Protein AF-A0A3D4EUH0-F1 (afdb_monomer_lite)

Structure (mmCIF, N/CA/C/O backbone):
data_AF-A0A3D4EUH0-F1
#
_entry.id   AF-A0A3D4EUH0-F1
#
loop_
_atom_site.group_PDB
_atom_site.id
_atom_site.type_symbol
_atom_site.label_atom_id
_atom_site.label_alt_id
_atom_site.label_comp_id
_atom_site.label_asym_id
_atom_site.label_entity_id
_atom_site.label_seq_id
_atom_site.pdbx_PDB_ins_code
_atom_site.Cartn_x
_atom_site.Cartn_y
_atom_site.Cartn_z
_atom_site.occupancy
_atom_site.B_iso_or_equiv
_atom_site.auth_seq_id
_atom_site.auth_comp_id
_atom_site.auth_asym_id
_atom_site.auth_atom_id
_atom_site.pdbx_PDB_model_num
ATOM 1 N N . THR A 1 1 ? -15.110 -9.694 -3.179 1.00 87.88 1 THR A N 1
ATOM 2 C CA . THR A 1 1 ? -14.947 -8.332 -3.729 1.00 87.88 1 THR A CA 1
ATOM 3 C C . THR A 1 1 ? -13.469 -8.007 -3.799 1.00 87.88 1 THR A C 1
ATOM 5 O O . THR A 1 1 ? -12.735 -8.527 -2.966 1.00 87.88 1 THR A O 1
ATOM 8 N N . ILE A 1 2 ? -13.030 -7.196 -4.761 1.00 92.12 2 ILE A N 1
ATOM 9 C CA . ILE A 1 2 ? -11.655 -6.667 -4.806 1.00 92.12 2 ILE A CA 1
ATOM 10 C C . ILE A 1 2 ? -11.620 -5.387 -3.966 1.00 92.12 2 ILE A C 1
ATOM 12 O O . ILE A 1 2 ? -12.478 -4.528 -4.152 1.00 92.12 2 ILE A O 1
ATOM 16 N N . LEU A 1 3 ? -10.668 -5.272 -3.033 1.00 95.12 3 LEU A N 1
ATOM 17 C CA . LEU A 1 3 ? -10.527 -4.076 -2.188 1.00 95.12 3 LEU A CA 1
ATOM 18 C C . LEU A 1 3 ? -9.544 -3.049 -2.768 1.00 95.12 3 LEU A C 1
ATOM 20 O O . LEU A 1 3 ? -9.769 -1.850 -2.635 1.00 95.12 3 LEU A O 1
ATOM 24 N N . ALA A 1 4 ? -8.470 -3.522 -3.402 1.00 95.75 4 ALA A N 1
ATOM 25 C CA . ALA A 1 4 ? -7.510 -2.731 -4.163 1.00 95.75 4 ALA A CA 1
ATOM 26 C C . ALA A 1 4 ? -6.751 -3.658 -5.126 1.00 95.75 4 ALA A C 1
ATOM 28 O O . ALA A 1 4 ? -6.362 -4.757 -4.736 1.00 95.75 4 ALA A O 1
ATOM 29 N N . ASP A 1 5 ? -6.533 -3.218 -6.364 1.00 93.94 5 ASP A N 1
ATOM 30 C CA . ASP A 1 5 ? -5.770 -3.942 -7.394 1.00 93.94 5 ASP A CA 1
ATOM 31 C C . ASP A 1 5 ? -4.602 -3.117 -7.963 1.00 93.94 5 ASP A C 1
ATOM 33 O O . ASP A 1 5 ? -3.633 -3.678 -8.482 1.00 93.94 5 ASP A O 1
ATOM 37 N N . LYS A 1 6 ? -4.678 -1.784 -7.855 1.00 96.06 6 LYS A N 1
A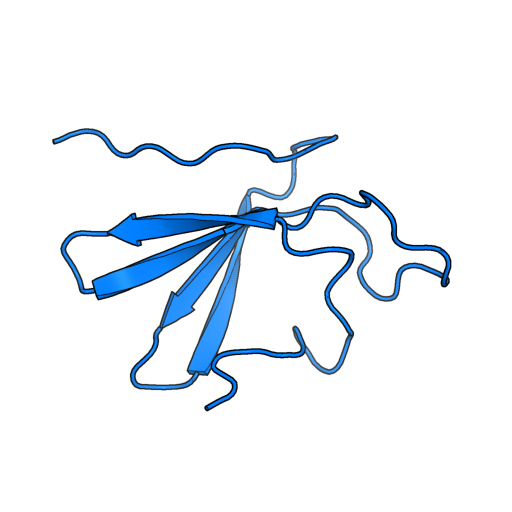TOM 38 C CA . LYS A 1 6 ? -3.689 -0.838 -8.377 1.00 96.06 6 LYS A CA 1
ATOM 39 C C . LYS A 1 6 ? -3.444 0.335 -7.431 1.00 96.06 6 LYS A C 1
ATOM 41 O O . LYS A 1 6 ? -4.334 0.782 -6.710 1.00 96.06 6 LYS A O 1
ATOM 46 N N . PHE A 1 7 ? -2.251 0.911 -7.530 1.00 97.12 7 PHE A N 1
ATOM 47 C CA . PHE A 1 7 ? -1.878 2.184 -6.926 1.00 97.12 7 PHE A CA 1
ATOM 48 C C . PHE A 1 7 ? -1.551 3.199 -8.022 1.00 97.12 7 PHE A C 1
ATOM 50 O O . PHE A 1 7 ? -0.651 2.985 -8.831 1.00 97.12 7 PHE A O 1
ATOM 57 N N . ASN A 1 8 ? -2.289 4.314 -8.074 1.00 95.56 8 ASN A N 1
ATOM 58 C CA . ASN A 1 8 ? -2.149 5.340 -9.120 1.00 95.56 8 ASN A CA 1
ATOM 59 C C . ASN A 1 8 ? -2.175 4.757 -10.549 1.00 95.56 8 ASN A C 1
ATOM 61 O O . ASN A 1 8 ? -1.374 5.131 -11.404 1.00 95.56 8 ASN A O 1
ATOM 65 N N . GLY A 1 9 ? -3.071 3.796 -10.792 1.00 96.62 9 GLY A N 1
ATOM 66 C CA . GLY A 1 9 ? -3.226 3.130 -12.091 1.00 96.62 9 GLY A CA 1
ATOM 67 C C . GLY A 1 9 ? -2.172 2.065 -12.413 1.00 96.62 9 GLY A C 1
ATOM 68 O O . GLY A 1 9 ? -2.299 1.402 -13.441 1.00 96.62 9 GLY A O 1
ATOM 69 N N . LYS A 1 10 ? -1.183 1.863 -11.537 1.00 96.94 10 LYS A N 1
ATOM 70 C CA . LYS A 1 10 ? -0.10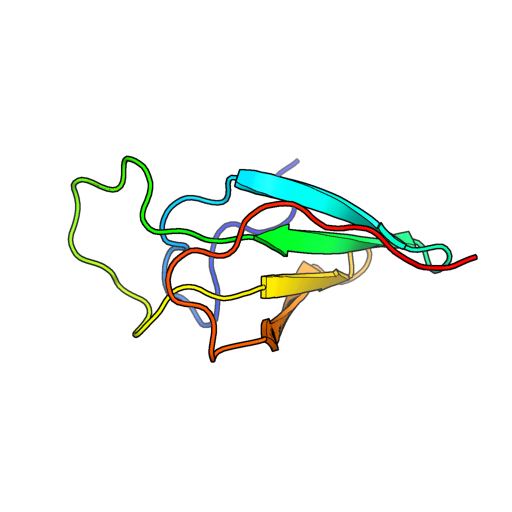4 0.880 -11.680 1.00 96.94 10 LYS A CA 1
ATOM 71 C C . LYS A 1 10 ? -0.350 -0.333 -10.795 1.00 96.94 10 LYS A C 1
ATOM 73 O O . LYS A 1 10 ? -0.862 -0.190 -9.684 1.00 96.94 10 LYS A O 1
ATOM 78 N N . ARG A 1 11 ? 0.003 -1.519 -11.274 1.00 95.38 11 ARG A N 1
ATOM 79 C CA . ARG A 1 11 ? -0.090 -2.763 -10.503 1.00 95.38 11 ARG A CA 1
ATOM 80 C C . ARG A 1 11 ? 0.850 -2.712 -9.302 1.00 95.38 11 ARG A C 1
ATOM 82 O O . ARG A 1 11 ? 1.961 -2.192 -9.402 1.00 95.38 11 ARG A O 1
ATOM 89 N N . PHE A 1 12 ? 0.386 -3.264 -8.185 1.00 96.31 12 PHE A N 1
ATOM 90 C CA . PHE A 1 12 ? 1.260 -3.601 -7.064 1.00 96.31 12 PHE A CA 1
ATOM 91 C C . PHE A 1 12 ? 2.307 -4.630 -7.497 1.00 96.31 12 PHE A C 1
ATOM 93 O O . PHE A 1 12 ? 2.112 -5.325 -8.499 1.00 96.31 12 PHE A O 1
ATOM 100 N N . ASN A 1 13 ? 3.404 -4.724 -6.751 1.00 95.50 13 ASN A N 1
ATOM 101 C CA . ASN A 1 13 ? 4.450 -5.689 -7.049 1.00 95.50 13 ASN A CA 1
ATOM 102 C C . ASN A 1 13 ? 3.972 -7.117 -6.751 1.00 95.50 13 ASN A C 1
ATOM 104 O O . ASN A 1 13 ? 3.729 -7.914 -7.656 1.00 95.50 13 ASN A O 1
ATOM 108 N N . SER A 1 14 ? 3.845 -7.449 -5.472 1.00 94.50 14 SER A N 1
ATOM 109 C CA . SER A 1 14 ? 3.402 -8.745 -4.958 1.00 94.50 14 SER A CA 1
ATOM 110 C C . SER A 1 14 ? 2.951 -8.562 -3.507 1.00 94.50 14 SER A C 1
ATOM 112 O O . SER A 1 14 ? 3.711 -8.877 -2.586 1.00 94.50 14 SER A O 1
ATOM 114 N N . PRO A 1 15 ? 1.733 -8.022 -3.284 1.00 95.38 15 PRO A N 1
ATOM 115 C CA . PRO A 1 15 ? 1.197 -7.842 -1.942 1.00 95.38 15 PRO A CA 1
ATOM 116 C C . PRO A 1 15 ? 1.294 -9.133 -1.129 1.00 95.38 15 PRO A C 1
ATOM 118 O O . PRO A 1 15 ? 0.915 -10.193 -1.628 1.00 95.38 15 PRO A O 1
ATOM 121 N N . ASN A 1 16 ? 1.807 -9.040 0.099 1.00 95.94 16 ASN A N 1
ATOM 122 C CA . ASN A 1 16 ? 2.117 -10.216 0.912 1.00 95.94 16 ASN A CA 1
ATOM 123 C C . ASN A 1 16 ? 1.377 -10.202 2.254 1.00 95.94 16 ASN A C 1
ATOM 125 O O . ASN A 1 16 ? 0.318 -10.815 2.386 1.00 95.94 16 ASN A O 1
ATOM 129 N N . ASP A 1 17 ? 1.895 -9.464 3.236 1.00 97.44 17 ASP A N 1
ATOM 130 C CA . ASP A 1 17 ? 1.328 -9.439 4.582 1.00 97.44 17 ASP A CA 1
ATOM 131 C C . ASP A 1 17 ? 0.312 -8.309 4.735 1.00 97.44 17 ASP A C 1
ATOM 133 O O . ASP A 1 17 ? 0.450 -7.246 4.125 1.00 97.44 17 ASP A O 1
ATOM 137 N N . VAL A 1 18 ? -0.683 -8.514 5.602 1.00 98.00 18 VAL A N 1
ATOM 138 C CA . VAL A 1 18 ? -1.706 -7.521 5.943 1.00 98.00 18 VAL A CA 1
ATOM 139 C C . VAL A 1 18 ? -1.983 -7.505 7.447 1.00 98.00 18 VAL A C 1
ATOM 141 O O . VAL A 1 18 ? -2.041 -8.551 8.089 1.00 98.00 18 VAL A O 1
ATOM 144 N N . ALA A 1 19 ? -2.207 -6.318 8.006 1.00 98.38 19 ALA A N 1
ATOM 145 C CA . ALA A 1 19 ? -2.684 -6.124 9.371 1.00 98.38 19 ALA A CA 1
ATOM 146 C C . ALA A 1 19 ? -3.844 -5.122 9.402 1.00 98.38 19 ALA A C 1
ATOM 148 O O . ALA A 1 19 ? -3.898 -4.177 8.612 1.00 98.38 19 ALA A O 1
ATOM 149 N N . VAL A 1 20 ? -4.775 -5.318 10.335 1.00 98.19 20 VAL A N 1
ATOM 150 C CA . VAL A 1 20 ? -5.925 -4.426 10.538 1.00 98.19 20 VAL A CA 1
ATOM 151 C C . VAL A 1 20 ? -5.642 -3.519 11.726 1.00 98.19 20 VAL A C 1
ATOM 153 O O . VAL A 1 20 ? -5.293 -4.003 12.802 1.00 98.19 20 VAL A O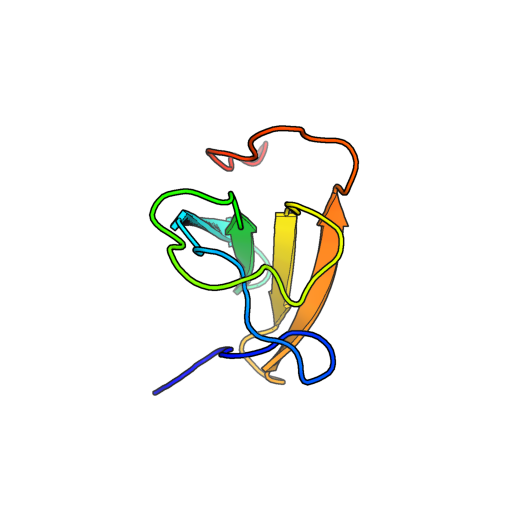 1
ATOM 156 N N . TRP A 1 21 ? -5.804 -2.211 11.547 1.00 97.69 21 TRP A N 1
ATOM 157 C CA . TRP A 1 21 ? -5.708 -1.258 12.649 1.00 97.69 21 TRP A CA 1
ATOM 158 C C . TRP A 1 21 ? -7.060 -1.059 13.342 1.00 97.69 21 TRP A C 1
ATOM 160 O O . TRP A 1 21 ? -8.113 -1.336 12.768 1.00 97.69 21 TRP A O 1
ATOM 170 N N . LYS A 1 22 ? -7.055 -0.543 14.578 1.00 97.50 22 LYS A N 1
ATOM 171 C CA . LYS A 1 22 ? -8.273 -0.362 15.392 1.00 97.50 22 LYS A CA 1
ATOM 172 C C . LYS A 1 22 ? -9.338 0.543 14.759 1.00 97.50 22 LYS A C 1
ATOM 174 O O . LYS A 1 22 ? -10.507 0.442 15.110 1.00 97.50 22 LYS A O 1
ATOM 179 N N . ASP A 1 23 ? -8.949 1.413 13.826 1.00 96.50 23 ASP A N 1
ATOM 180 C CA . ASP A 1 23 ? -9.866 2.259 13.047 1.00 96.50 23 ASP A CA 1
ATOM 181 C C . ASP A 1 23 ? -10.498 1.528 11.839 1.00 96.50 23 ASP A C 1
ATOM 183 O O . ASP A 1 23 ? -11.263 2.125 11.078 1.00 96.50 23 ASP A O 1
ATOM 187 N N . GLY A 1 24 ? -10.188 0.240 11.655 1.00 97.56 24 GLY A N 1
ATOM 188 C CA . GLY A 1 24 ? -10.656 -0.596 10.552 1.00 97.56 24 GLY A CA 1
ATOM 189 C C . GLY A 1 24 ? -9.869 -0.424 9.251 1.00 97.56 24 GLY A C 1
ATOM 190 O O . GLY A 1 24 ? -10.270 -0.973 8.224 1.00 97.56 24 GLY A O 1
ATOM 191 N N . THR A 1 25 ? -8.774 0.340 9.251 1.00 98.44 25 THR A N 1
ATOM 192 C CA . THR A 1 25 ? -7.902 0.455 8.074 1.00 98.44 25 THR A CA 1
ATOM 193 C C . THR A 1 25 ? -7.028 -0.781 7.914 1.00 98.44 25 THR A C 1
ATOM 195 O O . THR A 1 25 ? -6.622 -1.408 8.893 1.00 98.44 25 THR A O 1
ATOM 198 N N . LEU A 1 26 ? -6.742 -1.135 6.664 1.00 98.50 26 LEU A N 1
ATOM 199 C CA . LEU A 1 26 ? -5.875 -2.259 6.327 1.00 98.50 26 LEU A CA 1
ATOM 200 C C . LEU A 1 26 ? -4.499 -1.724 5.972 1.00 98.50 26 LEU A C 1
ATOM 202 O O . LEU A 1 26 ? -4.388 -0.801 5.172 1.00 98.50 26 LEU A O 1
ATOM 206 N N . TRP A 1 27 ? -3.458 -2.300 6.545 1.00 98.50 27 TRP A N 1
ATOM 207 C CA . TRP A 1 27 ? -2.081 -2.002 6.184 1.00 98.50 27 TRP A CA 1
ATOM 208 C C . TRP A 1 27 ? -1.484 -3.235 5.542 1.00 98.50 27 TRP A C 1
ATOM 210 O O . TRP A 1 27 ? -1.687 -4.321 6.071 1.00 98.50 27 TRP A O 1
ATOM 220 N N . PHE A 1 28 ? -0.773 -3.089 4.429 1.00 98.38 28 PHE A N 1
ATOM 221 C CA . PHE A 1 28 ? -0.186 -4.231 3.733 1.00 98.38 28 PHE A CA 1
ATOM 222 C C . PHE A 1 28 ? 1.199 -3.931 3.166 1.00 98.38 28 PHE A C 1
ATOM 224 O O . PHE A 1 28 ? 1.520 -2.778 2.855 1.00 98.38 28 PHE A O 1
ATOM 231 N N . THR A 1 29 ? 2.020 -4.973 3.052 1.00 98.31 29 THR A N 1
ATOM 232 C CA . THR A 1 29 ? 3.356 -4.911 2.450 1.00 98.31 29 THR A CA 1
ATOM 233 C C . THR A 1 29 ? 3.303 -5.296 0.977 1.00 98.31 29 THR A C 1
ATOM 235 O O . THR A 1 29 ? 2.544 -6.184 0.592 1.00 98.31 29 THR A O 1
ATOM 238 N N . ASP A 1 30 ? 4.118 -4.635 0.155 1.00 97.31 30 ASP A N 1
ATOM 239 C CA . ASP A 1 30 ? 4.235 -4.915 -1.281 1.00 97.31 30 ASP A CA 1
ATOM 240 C C . ASP A 1 30 ? 5.695 -5.167 -1.707 1.00 97.31 30 ASP A C 1
ATOM 242 O O . ASP A 1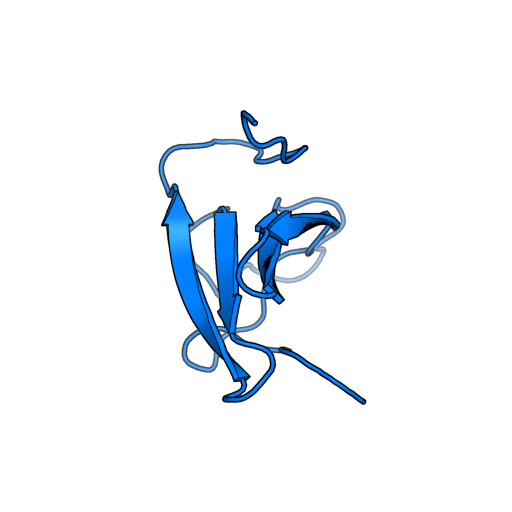 30 ? 6.308 -4.342 -2.399 1.00 97.31 30 ASP A O 1
ATOM 246 N N . PRO A 1 31 ? 6.304 -6.269 -1.237 1.00 96.12 31 PRO A N 1
ATOM 247 C CA . PRO A 1 31 ? 7.632 -6.684 -1.675 1.00 96.12 31 PRO A CA 1
ATOM 248 C C . PRO A 1 31 ? 7.628 -7.146 -3.149 1.00 96.12 31 PRO A C 1
ATOM 250 O O . PRO A 1 31 ? 6.569 -7.397 -3.719 1.00 96.12 31 PRO A O 1
ATOM 253 N N . PRO A 1 32 ? 8.798 -7.328 -3.788 1.00 91.75 32 PRO A N 1
ATOM 254 C CA . PRO A 1 32 ? 8.897 -7.857 -5.154 1.00 91.75 32 PRO A CA 1
ATOM 255 C C . PRO A 1 32 ? 8.742 -9.388 -5.245 1.00 91.75 32 PRO A C 1
ATOM 257 O O . PRO A 1 32 ? 9.091 -9.986 -6.262 1.00 91.75 32 PRO A O 1
ATOM 260 N N . TRP A 1 33 ? 8.297 -10.064 -4.179 1.00 88.94 33 TRP A N 1
ATOM 261 C CA . TRP A 1 33 ? 8.356 -11.524 -4.091 1.00 88.94 33 TRP A CA 1
ATOM 262 C C . TRP A 1 33 ? 7.469 -12.219 -5.120 1.00 88.94 33 TRP A C 1
ATOM 264 O O . TRP A 1 33 ? 6.254 -12.248 -4.992 1.00 88.94 33 TRP A O 1
ATOM 274 N N . GLY A 1 34 ? 8.088 -12.882 -6.094 1.00 81.88 34 GLY A N 1
ATOM 275 C CA . GLY A 1 34 ? 7.361 -13.682 -7.079 1.00 81.88 34 GLY A CA 1
ATOM 276 C C . GLY A 1 34 ? 6.820 -12.882 -8.262 1.00 81.88 34 GLY A C 1
ATOM 277 O O . GLY A 1 34 ? 6.232 -13.486 -9.164 1.00 81.88 34 GLY A O 1
ATOM 278 N N . LEU A 1 35 ? 7.076 -11.570 -8.325 1.00 85.44 35 LEU A N 1
ATOM 279 C CA . LEU A 1 35 ? 6.787 -10.791 -9.518 1.00 85.44 35 LEU A CA 1
ATOM 280 C C . LEU A 1 35 ? 7.775 -11.173 -10.631 1.00 85.44 35 LEU A C 1
ATOM 282 O O . LEU A 1 35 ? 8.986 -11.017 -10.498 1.00 85.44 35 LEU A O 1
ATOM 286 N N . ARG A 1 36 ? 7.242 -11.712 -11.730 1.00 86.38 36 ARG A N 1
ATOM 287 C CA . ARG A 1 36 ? 8.018 -12.076 -12.931 1.00 86.38 36 ARG A CA 1
ATOM 288 C C . ARG A 1 36 ? 7.995 -10.990 -14.003 1.00 86.38 36 ARG A C 1
ATOM 290 O O . ARG 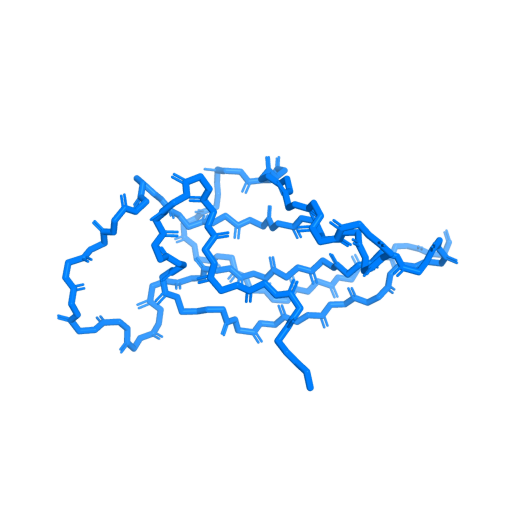A 1 36 ? 8.878 -10.945 -14.850 1.00 86.38 36 ARG A O 1
ATOM 297 N N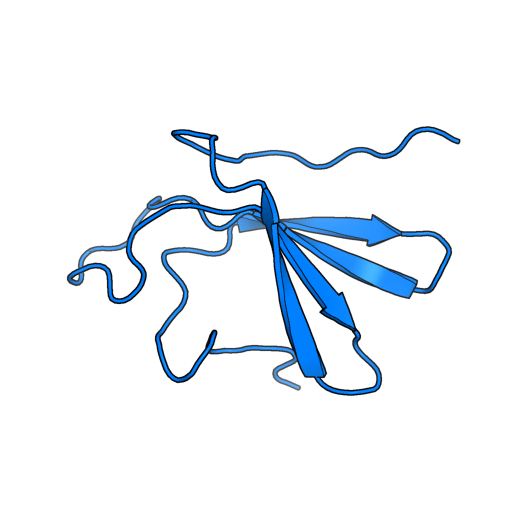 . GLU A 1 37 ? 6.973 -10.144 -13.961 1.00 88.81 37 GLU A N 1
ATOM 298 C CA . GLU A 1 37 ? 6.787 -9.027 -14.880 1.00 88.81 37 GLU A CA 1
ATOM 299 C C . GLU A 1 37 ? 7.578 -7.794 -14.419 1.00 88.81 37 GLU A C 1
ATOM 301 O O . GLU A 1 37 ? 7.926 -7.684 -13.241 1.00 88.81 37 GLU A O 1
ATOM 306 N N . PRO A 1 38 ? 7.848 -6.823 -15.307 1.00 91.88 38 PRO A N 1
ATOM 307 C CA . PRO A 1 38 ? 8.470 -5.570 -14.906 1.00 91.88 38 PRO A CA 1
ATOM 308 C C . PRO A 1 38 ? 7.667 -4.846 -13.821 1.00 91.88 38 PRO A C 1
ATOM 310 O O . PRO A 1 38 ? 6.438 -4.769 -13.877 1.00 91.88 38 PRO A O 1
ATOM 313 N N . HIS A 1 39 ? 8.376 -4.259 -12.858 1.00 93.69 39 HIS A N 1
ATOM 314 C CA . HIS A 1 39 ? 7.759 -3.420 -11.837 1.00 93.69 39 HIS A CA 1
ATOM 315 C C . HIS A 1 39 ? 7.135 -2.180 -12.491 1.00 93.69 39 HIS A C 1
ATOM 317 O O . HIS A 1 39 ? 7.794 -1.461 -13.244 1.00 93.69 39 HIS A O 1
ATOM 323 N N . GLU A 1 40 ? 5.876 -1.883 -12.171 1.00 96.38 40 GLU A N 1
ATOM 324 C CA . GLU A 1 40 ? 5.237 -0.642 -12.626 1.00 96.38 40 GLU A CA 1
ATOM 325 C C . GLU A 1 40 ? 5.461 0.509 -11.640 1.00 96.38 40 GLU A C 1
ATOM 327 O O . GLU A 1 40 ? 5.494 1.681 -12.032 1.00 96.38 40 GLU A O 1
ATOM 332 N N . ILE A 1 41 ? 5.635 0.183 -10.359 1.00 95.12 41 ILE A N 1
ATOM 333 C CA . ILE A 1 41 ? 5.865 1.116 -9.254 1.00 95.12 41 ILE A CA 1
ATOM 334 C C . ILE A 1 41 ? 7.379 1.186 -8.977 1.00 95.12 41 ILE A C 1
ATOM 336 O O . ILE A 1 41 ? 8.062 0.170 -9.069 1.00 95.12 41 ILE A O 1
ATOM 340 N N . PRO A 1 42 ? 7.940 2.363 -8.635 1.00 93.19 42 PRO A N 1
ATOM 341 C CA . PRO A 1 42 ? 9.391 2.537 -8.500 1.00 93.19 42 PRO A CA 1
ATOM 342 C C . PRO A 1 42 ? 10.022 1.877 -7.260 1.00 93.19 42 PRO A C 1
ATOM 344 O O . PRO A 1 42 ? 11.218 2.044 -7.041 1.00 93.19 42 PRO A O 1
ATOM 347 N N . GLY A 1 43 ? 9.258 1.178 -6.418 1.00 93.19 43 GLY A N 1
ATOM 348 C CA . GLY A 1 43 ? 9.790 0.555 -5.208 1.00 93.19 43 GLY A CA 1
ATOM 349 C C . GLY A 1 43 ? 8.791 -0.344 -4.489 1.00 93.19 43 GLY A C 1
ATOM 350 O O . GLY A 1 43 ? 7.705 -0.613 -5.002 1.00 93.19 43 GLY A O 1
ATOM 351 N N . HIS A 1 44 ? 9.187 -0.782 -3.292 1.00 95.44 44 HIS A N 1
ATOM 352 C CA . HIS A 1 44 ? 8.470 -1.744 -2.449 1.00 95.44 44 HIS A CA 1
ATOM 353 C C . HIS A 1 44 ? 8.063 -1.076 -1.150 1.00 95.44 44 HIS A C 1
ATOM 355 O O . HIS A 1 44 ? 8.917 -0.670 -0.358 1.00 95.44 44 HIS A O 1
ATOM 361 N N . TRP A 1 45 ? 6.763 -0.896 -0.950 1.00 98.00 45 TRP A N 1
ATOM 362 C CA . TRP A 1 45 ? 6.258 0.009 0.075 1.00 98.00 45 TRP A CA 1
ATOM 363 C C . TRP A 1 45 ? 5.297 -0.686 1.029 1.00 98.00 45 TRP A C 1
ATOM 365 O O . TRP A 1 45 ? 4.787 -1.775 0.764 1.00 98.00 45 TRP A O 1
ATOM 375 N N . VAL A 1 46 ? 5.051 -0.020 2.154 1.00 98.44 46 VAL A N 1
ATOM 376 C CA . VAL A 1 46 ? 3.919 -0.334 3.027 1.00 98.44 46 VAL A CA 1
ATOM 377 C C . VAL A 1 46 ? 2.796 0.636 2.707 1.00 98.44 46 VAL A C 1
ATOM 379 O O . VAL A 1 46 ? 2.996 1.858 2.689 1.00 98.44 46 VAL A O 1
ATOM 382 N N . TYR A 1 47 ? 1.619 0.082 2.463 1.00 98.62 47 TYR A N 1
ATOM 383 C CA . TYR A 1 47 ? 0.429 0.824 2.096 1.00 98.62 47 TYR A CA 1
ATOM 384 C C . TYR A 1 47 ? -0.605 0.802 3.215 1.00 98.62 47 TYR A C 1
ATOM 386 O O . TYR A 1 47 ? -0.690 -0.164 3.969 1.00 98.62 47 TYR A O 1
ATOM 394 N N . LYS A 1 48 ? -1.431 1.848 3.272 1.00 98.62 48 LYS A N 1
ATOM 395 C CA . LYS A 1 48 ? -2.663 1.915 4.062 1.00 98.62 48 LYS A CA 1
ATOM 396 C C . LYS A 1 48 ? -3.857 2.024 3.121 1.00 98.62 48 LYS A C 1
ATOM 398 O O . LYS A 1 48 ? -3.917 2.924 2.287 1.00 98.62 48 LYS A O 1
ATOM 403 N N . LEU A 1 49 ? -4.810 1.120 3.278 1.00 98.69 49 LEU A N 1
ATOM 404 C CA . LEU A 1 49 ? -6.066 1.039 2.550 1.00 98.69 49 LEU A CA 1
ATOM 405 C C . LEU A 1 49 ? -7.229 1.396 3.480 1.00 98.69 49 LEU A C 1
ATOM 407 O O . LEU A 1 49 ? -7.332 0.896 4.602 1.00 98.69 49 LEU A O 1
ATOM 411 N N . TYR A 1 50 ? -8.130 2.236 2.977 1.00 98.19 50 TYR A N 1
ATOM 412 C CA . TYR A 1 50 ? -9.384 2.605 3.628 1.00 98.19 50 TYR A CA 1
ATOM 413 C C . TYR A 1 50 ? -10.530 1.796 3.003 1.00 98.19 50 TYR A C 1
ATOM 415 O O . TYR A 1 50 ? -11.012 2.169 1.931 1.00 98.19 50 TYR A O 1
ATOM 423 N N . PRO A 1 51 ? -11.021 0.712 3.641 1.00 96.56 51 PRO A N 1
ATOM 424 C CA . PRO A 1 51 ? -11.944 -0.221 2.983 1.00 96.56 51 PRO A CA 1
ATOM 425 C C . PRO A 1 51 ? -13.268 0.410 2.542 1.00 96.56 51 PRO A C 1
ATOM 427 O O . PRO A 1 51 ? -13.867 -0.031 1.570 1.00 96.56 51 PRO A O 1
ATOM 430 N N . LYS A 1 52 ? -13.717 1.467 3.233 1.00 95.31 52 LYS A N 1
ATOM 431 C CA . LYS A 1 52 ? -14.966 2.177 2.913 1.00 95.31 52 LYS A CA 1
ATOM 432 C C . LYS A 1 52 ? -14.897 2.980 1.612 1.00 95.31 52 LYS A C 1
ATOM 434 O O . LYS A 1 52 ? -15.933 3.224 1.009 1.00 95.31 52 LYS A O 1
ATOM 439 N N . THR A 1 53 ? -13.708 3.434 1.216 1.00 95.81 53 THR A N 1
ATOM 440 C CA . THR A 1 53 ? -13.524 4.321 0.055 1.00 95.81 53 THR A CA 1
ATOM 441 C C . THR A 1 53 ? -12.667 3.702 -1.042 1.00 95.81 53 THR A C 1
ATOM 443 O O . THR A 1 53 ? -12.622 4.241 -2.141 1.00 95.81 53 THR A O 1
ATOM 446 N N . GLY A 1 54 ? -11.947 2.614 -0.751 1.00 95.75 54 GLY A N 1
ATOM 447 C CA . GLY A 1 54 ? -10.951 2.038 -1.656 1.00 95.75 54 GLY A CA 1
ATOM 448 C C . GLY A 1 54 ? -9.683 2.888 -1.798 1.00 95.75 54 GLY A C 1
ATOM 449 O O . GLY A 1 54 ? -8.816 2.562 -2.603 1.00 95.75 54 GLY A O 1
ATOM 450 N N . LYS A 1 55 ? -9.540 3.982 -1.031 1.00 97.44 55 LYS A N 1
ATOM 451 C CA . LYS A 1 55 ? -8.342 4.829 -1.085 1.00 97.44 55 LYS A CA 1
ATOM 452 C C . LYS A 1 55 ? -7.131 4.048 -0.575 1.00 97.44 55 LYS A C 1
ATOM 454 O O . LYS A 1 55 ? -7.196 3.465 0.506 1.00 97.44 55 LYS A O 1
ATOM 459 N N . VAL A 1 56 ? -6.025 4.116 -1.314 1.00 98.44 56 VAL A N 1
ATOM 460 C CA . VAL A 1 56 ? -4.728 3.538 -0.939 1.00 98.44 56 VAL A CA 1
ATOM 461 C C . VAL A 1 56 ? -3.680 4.645 -0.830 1.00 98.44 56 VAL A C 1
ATOM 463 O O . VAL A 1 56 ? -3.552 5.481 -1.724 1.00 98.44 56 VAL A O 1
ATOM 466 N N . GLU A 1 57 ? -2.908 4.638 0.251 1.00 98.31 57 GLU A N 1
ATOM 467 C CA . GLU A 1 57 ? -1.798 5.560 0.503 1.00 98.31 57 GLU A CA 1
ATOM 468 C C . GLU A 1 57 ? -0.503 4.779 0.730 1.00 98.31 57 GLU A C 1
ATOM 470 O O . GLU A 1 57 ? -0.498 3.801 1.468 1.00 98.31 57 GLU A O 1
ATOM 475 N N . ALA A 1 58 ? 0.603 5.212 0.123 1.00 98.06 58 ALA A N 1
ATOM 476 C CA . ALA A 1 58 ? 1.928 4.647 0.377 1.00 98.06 58 ALA A CA 1
ATOM 477 C C . ALA A 1 58 ? 2.606 5.405 1.526 1.00 98.06 58 ALA A C 1
ATOM 479 O O . ALA A 1 58 ? 2.910 6.590 1.366 1.00 98.06 58 ALA A O 1
ATOM 480 N N . LEU A 1 59 ? 2.853 4.733 2.651 1.00 97.69 59 LEU A N 1
ATOM 481 C CA . LEU A 1 59 ? 3.311 5.369 3.891 1.00 97.69 59 LEU A CA 1
ATOM 482 C C . LEU A 1 59 ? 4.809 5.191 4.141 1.00 97.69 59 LEU A C 1
ATOM 484 O O . LEU A 1 59 ? 5.493 6.155 4.473 1.00 97.69 59 LEU A O 1
ATOM 488 N N . ILE A 1 60 ? 5.327 3.975 3.957 1.00 97.62 60 ILE A N 1
ATOM 489 C CA . ILE A 1 60 ? 6.739 3.656 4.209 1.00 97.62 60 ILE A CA 1
ATOM 490 C C . ILE A 1 60 ? 7.384 3.264 2.886 1.00 97.62 60 ILE A C 1
ATOM 492 O O . ILE A 1 60 ? 6.943 2.309 2.248 1.00 97.62 60 ILE A O 1
ATOM 496 N N . LYS A 1 61 ? 8.414 4.013 2.472 1.00 97.31 61 LYS A N 1
ATOM 497 C CA . LYS A 1 61 ? 9.044 3.880 1.145 1.00 97.31 61 LYS A CA 1
ATOM 498 C C . LYS A 1 61 ? 10.541 3.580 1.158 1.00 97.31 61 LYS A C 1
ATOM 500 O O . LYS A 1 61 ? 11.159 3.515 0.103 1.00 97.31 61 LYS A O 1
ATOM 505 N N . ASN A 1 62 ? 11.121 3.438 2.344 1.00 96.19 62 ASN A N 1
ATOM 506 C CA . ASN A 1 62 ? 12.560 3.303 2.569 1.00 96.19 62 ASN A CA 1
ATOM 507 C C . ASN A 1 62 ? 12.966 1.892 3.027 1.00 96.19 62 ASN A C 1
ATOM 509 O O . ASN A 1 62 ? 14.042 1.722 3.593 1.00 96.19 62 ASN A O 1
ATOM 513 N N . LEU A 1 63 ? 12.111 0.890 2.807 1.00 94.25 63 LEU A N 1
ATOM 514 C CA . LEU A 1 63 ? 12.415 -0.510 3.086 1.00 94.25 63 LEU A CA 1
ATOM 515 C C . LEU A 1 63 ? 12.832 -1.209 1.793 1.00 94.25 63 LEU A C 1
ATOM 517 O O . LEU A 1 63 ? 12.226 -0.996 0.748 1.00 94.25 63 LEU A O 1
ATOM 521 N N . ALA A 1 64 ? 13.849 -2.066 1.874 1.00 91.88 64 ALA A N 1
ATOM 522 C CA . ALA A 1 64 ? 14.274 -2.875 0.732 1.00 91.88 64 ALA A CA 1
ATOM 523 C C . ALA A 1 64 ? 13.287 -4.021 0.451 1.00 91.88 64 ALA A C 1
ATOM 525 O O . ALA A 1 64 ? 12.934 -4.271 -0.696 1.00 91.88 64 ALA A O 1
ATOM 526 N N . MET A 1 65 ? 12.839 -4.701 1.512 1.00 93.50 65 MET A N 1
ATOM 527 C CA . MET A 1 65 ? 11.962 -5.874 1.462 1.00 93.50 65 MET A CA 1
ATOM 528 C C . MET A 1 65 ? 10.933 -5.778 2.602 1.00 93.50 65 MET A C 1
ATOM 530 O O . MET A 1 65 ? 11.155 -6.363 3.664 1.00 93.50 65 MET A O 1
ATOM 534 N N . PRO A 1 66 ? 9.856 -4.980 2.459 1.00 96.38 66 PRO A N 1
ATOM 535 C CA . PRO A 1 66 ? 8.858 -4.837 3.516 1.00 96.38 66 PRO A CA 1
ATOM 536 C C . PRO A 1 66 ? 8.159 -6.175 3.780 1.00 96.38 66 PRO A C 1
ATOM 538 O O . PRO A 1 66 ? 7.649 -6.807 2.855 1.00 96.38 66 PRO A O 1
ATOM 541 N N . ASN A 1 67 ? 8.121 -6.596 5.043 1.00 96.00 67 ASN A N 1
ATOM 542 C CA . ASN A 1 67 ? 7.421 -7.801 5.475 1.00 96.00 67 ASN A CA 1
ATOM 543 C C . ASN A 1 67 ? 6.999 -7.684 6.942 1.00 96.00 67 ASN A C 1
ATOM 545 O O . ASN A 1 67 ? 7.716 -7.058 7.726 1.00 96.00 67 ASN A O 1
ATOM 549 N N . GLY A 1 68 ? 5.875 -8.303 7.300 1.00 96.69 68 GLY A N 1
ATOM 550 C CA . GLY A 1 68 ? 5.269 -8.225 8.624 1.00 96.69 68 GLY A CA 1
ATOM 551 C C . GLY A 1 68 ? 4.752 -6.826 8.973 1.00 96.69 68 GLY A C 1
ATOM 552 O O . GLY A 1 68 ? 5.354 -5.804 8.646 1.00 96.69 68 GLY A O 1
ATOM 553 N N . ILE A 1 69 ? 3.619 -6.760 9.670 1.00 97.88 69 ILE A N 1
ATOM 554 C CA . ILE A 1 69 ? 3.092 -5.511 10.227 1.00 97.88 69 ILE A CA 1
ATOM 555 C C . ILE A 1 69 ? 2.541 -5.821 11.613 1.00 97.88 69 ILE A C 1
ATOM 557 O O . ILE A 1 69 ? 1.724 -6.722 11.781 1.00 97.88 69 ILE A O 1
ATOM 561 N N . VAL A 1 70 ? 2.985 -5.059 12.607 1.00 97.44 70 VAL A N 1
ATOM 562 C CA . VAL A 1 70 ? 2.469 -5.118 13.973 1.00 97.44 70 VAL A CA 1
ATOM 563 C C . VAL A 1 70 ? 2.262 -3.700 14.472 1.00 97.44 70 VAL A C 1
ATOM 565 O O . VAL A 1 70 ? 3.020 -2.790 14.135 1.00 97.44 70 VAL A O 1
ATOM 568 N N . PHE A 1 71 ? 1.227 -3.520 15.278 1.00 97.00 71 PHE A N 1
ATOM 569 C CA . PHE A 1 71 ? 0.947 -2.256 15.929 1.00 97.00 71 PHE A CA 1
ATOM 570 C C . PHE A 1 71 ? 1.146 -2.386 17.435 1.00 97.00 71 PHE A C 1
ATOM 572 O O . PHE A 1 71 ? 0.907 -3.448 18.010 1.00 97.00 71 PHE A O 1
ATOM 579 N N . SER A 1 72 ? 1.556 -1.296 18.078 1.00 95.25 72 SER A N 1
ATOM 580 C CA . SER A 1 72 ? 1.480 -1.204 19.532 1.00 95.25 72 SER A CA 1
ATOM 581 C C . SER A 1 72 ? 0.014 -1.133 19.992 1.00 95.25 72 SER A C 1
ATOM 583 O O . SER A 1 72 ? -0.834 -0.693 19.208 1.00 95.25 72 SER A O 1
ATOM 585 N N . PRO A 1 73 ? -0.282 -1.517 21.247 1.00 91.50 73 PRO A N 1
ATOM 586 C CA . PRO A 1 73 ? -1.586 -1.276 21.870 1.00 91.50 73 PRO A CA 1
ATOM 587 C C . PRO A 1 73 ? -2.040 0.195 21.800 1.00 91.50 73 PRO A C 1
ATOM 589 O O . PRO A 1 73 ? -1.164 1.090 21.869 1.00 91.50 73 PRO A O 1
#

Radius of gyration: 11.95 Å; chains: 1; bounding box: 29×19×37 Å

Sequence (73 aa):
TILADKFNGKRFNSPNDVAVWKDGTLWFTDPPWGLREPHEIPGHWVYKLYPKTGKVEALIKNLAMPNGIVFSP

Secondary structure (DSSP, 8-state):
--S-SEETTEEPS----EEE-TTS-EEEE---TT--SPPSSSS--EEEEETTTTEEEEEE---SS--------

Foldseek 3Di:
DDLEQDDPPFGAQQWDDWDADPVRKIKTWGFNPPRPDDHPDPATFIWIADSVPSDIDGDGGPDRGDDDDDDDD

pLDDT: mean 95.5, std 3.33, range [81.88, 98.69]